Protein AF-A0A087EI50-F1 (afdb_monomer_lite)

Sequence (61 aa):
MVADKYNSKSIPPRFLTAEAYARKAARFGEENRQRWEELVQQYGNIDVPALAAEFHMDIEY

pLDDT: mean 86.37, std 13.36, range [52.72, 96.38]

Foldseek 3Di:
DVVVVPDPQDVVHAAEFLVRVLVVLCVVPNVSSVVSVVVCVVPPTDPRVVVCVVVVHHYDD

Radius of gyration: 13.45 Å; chains: 1; bounding box: 30×31×32 Å

Structure (mmCIF, N/CA/C/O backbone):
data_AF-A0A087EI50-F1
#
_entry.id   AF-A0A087EI50-F1
#
loop_
_atom_site.group_PDB
_atom_site.id
_atom_site.type_symbol
_atom_site.label_atom_id
_atom_site.label_alt_id
_atom_site.label_comp_id
_atom_site.label_asym_id
_atom_site.label_entity_id
_atom_site.label_seq_id
_atom_site.pdbx_PDB_ins_code
_atom_site.Cartn_x
_atom_site.Cartn_y
_atom_site.Cartn_z
_atom_site.occupancy
_atom_site.B_iso_or_equiv
_atom_site.auth_seq_id
_atom_site.auth_comp_id
_atom_site.auth_asym_id
_atom_site.auth_atom_id
_atom_site.pdbx_PDB_model_num
ATOM 1 N N . MET A 1 1 ? 11.924 23.433 3.576 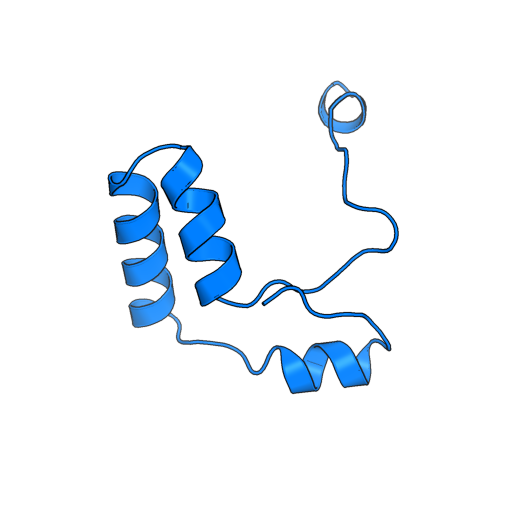1.00 52.72 1 MET A N 1
ATOM 2 C CA . MET A 1 1 ? 10.715 22.630 3.877 1.00 52.72 1 MET A CA 1
ATOM 3 C C . MET A 1 1 ? 11.079 21.553 4.892 1.00 52.72 1 MET A C 1
ATOM 5 O O . MET A 1 1 ? 12.112 20.926 4.719 1.00 52.72 1 MET A O 1
ATOM 9 N N . VAL A 1 2 ? 10.267 21.334 5.935 1.00 56.16 2 VAL A N 1
ATOM 10 C CA . VAL A 1 2 ? 10.506 20.289 6.962 1.00 56.16 2 VAL A CA 1
ATOM 11 C C . VAL A 1 2 ? 10.330 18.870 6.405 1.00 56.16 2 VAL A C 1
ATOM 13 O O . VAL A 1 2 ? 10.969 17.947 6.898 1.00 56.16 2 VAL A O 1
ATOM 16 N N . ALA A 1 3 ? 9.545 18.704 5.336 1.00 54.69 3 ALA A N 1
ATOM 17 C CA . ALA A 1 3 ? 9.370 17.416 4.669 1.00 54.69 3 ALA A CA 1
ATOM 18 C C . ALA A 1 3 ? 10.695 16.854 4.120 1.00 54.69 3 ALA A C 1
ATOM 20 O O . ALA A 1 3 ? 10.947 15.665 4.243 1.00 54.69 3 ALA A O 1
ATOM 21 N N . ASP A 1 4 ? 11.593 17.691 3.599 1.00 62.38 4 ASP A N 1
ATOM 22 C CA . ASP A 1 4 ? 12.888 17.230 3.071 1.00 62.38 4 ASP A CA 1
ATOM 23 C C . ASP A 1 4 ? 13.827 16.694 4.174 1.00 62.38 4 ASP A C 1
ATOM 25 O O . ASP A 1 4 ? 14.706 15.879 3.928 1.00 62.38 4 ASP A O 1
ATOM 29 N N . LYS A 1 5 ? 13.596 17.098 5.432 1.00 60.41 5 LYS A N 1
ATOM 30 C CA . LYS A 1 5 ? 14.492 16.834 6.567 1.00 60.41 5 LYS A CA 1
ATOM 31 C C . LYS A 1 5 ? 14.376 15.419 7.151 1.00 60.41 5 LYS A C 1
ATOM 33 O O . LYS A 1 5 ? 15.285 14.988 7.852 1.00 60.41 5 LYS A O 1
ATOM 38 N N . TYR A 1 6 ? 13.284 14.702 6.874 1.00 56.56 6 TYR A N 1
ATOM 39 C CA . TYR A 1 6 ? 13.011 13.374 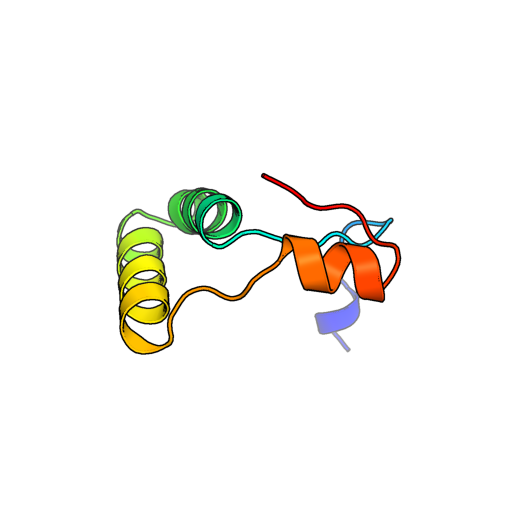7.452 1.00 56.56 6 TYR A CA 1
ATO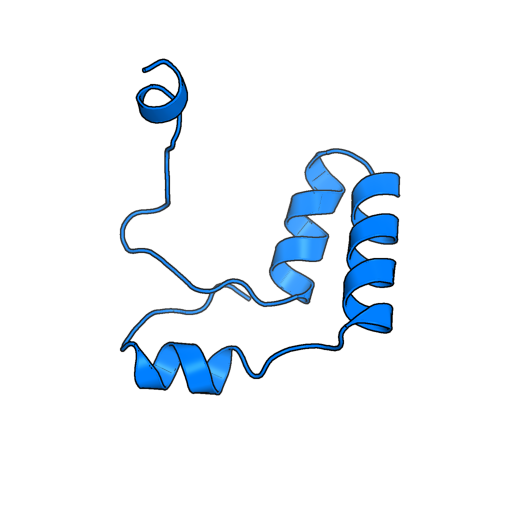M 40 C C . TYR A 1 6 ? 12.631 12.312 6.414 1.00 56.56 6 TYR A C 1
ATOM 42 O O . TYR A 1 6 ? 12.247 11.201 6.772 1.00 56.56 6 TYR A O 1
ATOM 50 N N . ASN A 1 7 ? 12.741 12.627 5.123 1.00 53.16 7 ASN A N 1
ATOM 51 C CA . ASN A 1 7 ? 12.412 11.690 4.057 1.00 53.16 7 ASN A CA 1
ATOM 52 C C . ASN A 1 7 ? 13.625 10.829 3.690 1.00 53.16 7 ASN A C 1
ATOM 54 O O . ASN A 1 7 ? 14.249 11.014 2.649 1.00 53.16 7 ASN A O 1
ATOM 58 N N . SER A 1 8 ? 13.921 9.823 4.514 1.00 56.00 8 SER A N 1
ATOM 59 C CA . SER A 1 8 ? 14.712 8.670 4.072 1.00 56.00 8 SER A CA 1
ATOM 60 C C . SER A 1 8 ? 13.850 7.800 3.156 1.00 56.00 8 SER A C 1
ATOM 62 O O . SER A 1 8 ? 13.416 6.713 3.531 1.00 56.00 8 SER A O 1
ATOM 64 N N . LYS A 1 9 ? 13.562 8.282 1.942 1.00 63.62 9 LYS A N 1
ATOM 65 C CA . LYS A 1 9 ? 13.170 7.363 0.870 1.00 63.62 9 LYS A CA 1
ATOM 66 C C . LYS A 1 9 ? 14.358 6.426 0.675 1.00 63.62 9 LYS A C 1
ATOM 68 O O . LYS A 1 9 ? 15.482 6.902 0.529 1.00 63.62 9 LYS A O 1
ATOM 73 N N . SER A 1 10 ? 14.133 5.118 0.761 1.00 64.62 10 SER A N 1
ATOM 74 C CA . SER A 1 10 ? 15.198 4.137 0.556 1.00 64.62 10 SER A CA 1
ATOM 75 C C . SER A 1 10 ? 15.879 4.392 -0.790 1.00 64.62 10 SER A C 1
ATOM 77 O O . SER A 1 10 ? 15.200 4.603 -1.794 1.00 64.62 10 SER A O 1
ATOM 79 N N . ILE A 1 11 ? 17.214 4.412 -0.784 1.00 68.81 11 ILE A N 1
ATOM 80 C CA . ILE A 1 11 ? 18.045 4.495 -1.987 1.00 68.81 11 ILE A CA 1
ATOM 81 C C . ILE A 1 11 ? 18.812 3.168 -2.089 1.00 68.81 11 ILE A C 1
ATOM 83 O O . ILE A 1 11 ? 19.544 2.842 -1.153 1.00 68.81 11 ILE A O 1
ATOM 87 N N . PRO A 1 12 ? 18.665 2.406 -3.187 1.00 77.88 12 PRO A N 1
ATOM 88 C CA . PRO A 1 12 ? 17.790 2.678 -4.332 1.00 77.88 12 PRO A CA 1
ATOM 89 C C . PRO A 1 12 ? 16.290 2.561 -3.979 1.00 77.88 12 PRO A C 1
ATOM 91 O O . PRO A 1 12 ? 15.939 1.846 -3.034 1.00 77.88 12 PRO A O 1
ATOM 94 N N . PRO A 1 13 ? 15.400 3.265 -4.708 1.00 83.94 13 PRO A N 1
ATOM 95 C CA . PRO A 1 13 ? 13.958 3.142 -4.523 1.00 83.94 13 PRO A CA 1
ATOM 96 C C . PRO A 1 13 ? 13.485 1.737 -4.909 1.00 83.94 13 PRO A C 1
ATOM 98 O O . PRO A 1 13 ? 14.003 1.127 -5.842 1.00 83.94 13 PRO A O 1
ATOM 101 N N . ARG A 1 14 ? 12.486 1.232 -4.183 1.00 90.06 14 ARG A N 1
ATOM 102 C CA . ARG A 1 14 ? 11.915 -0.106 -4.372 1.00 90.06 14 ARG A CA 1
ATOM 103 C C . ARG A 1 14 ? 10.398 -0.024 -4.369 1.00 90.06 14 ARG A C 1
ATOM 105 O O . ARG A 1 14 ? 9.828 0.796 -3.645 1.00 90.06 14 ARG A O 1
ATOM 112 N N . PHE A 1 15 ? 9.757 -0.896 -5.130 1.00 90.94 15 PHE A N 1
ATOM 113 C CA . PHE A 1 15 ? 8.325 -1.123 -5.009 1.00 90.94 15 PHE A CA 1
ATOM 114 C C . PHE A 1 15 ? 8.004 -1.921 -3.742 1.00 90.94 15 PHE A C 1
ATOM 116 O O . PHE A 1 15 ? 8.806 -2.735 -3.286 1.00 90.94 15 PHE A O 1
ATOM 123 N N . LEU A 1 16 ? 6.817 -1.695 -3.181 1.00 90.56 16 LEU A N 1
ATOM 124 C CA . LEU A 1 16 ? 6.287 -2.439 -2.040 1.00 90.56 16 LEU A CA 1
ATOM 125 C C . LEU A 1 16 ? 5.048 -3.202 -2.484 1.00 90.56 16 LEU A C 1
ATOM 127 O O . LEU A 1 16 ? 4.141 -2.612 -3.071 1.00 90.56 16 LEU A O 1
ATOM 131 N N . THR A 1 17 ? 5.000 -4.496 -2.179 1.00 93.06 17 THR A N 1
ATOM 132 C CA . THR A 1 17 ? 3.763 -5.267 -2.323 1.00 93.06 17 THR A CA 1
ATOM 133 C C . THR A 1 17 ? 2.749 -4.849 -1.260 1.00 93.06 17 THR A C 1
ATOM 135 O O . THR A 1 17 ? 3.101 -4.272 -0.222 1.00 93.06 17 THR A O 1
ATOM 138 N N . ALA A 1 18 ? 1.476 -5.176 -1.490 1.00 93.12 18 ALA A N 1
ATOM 139 C CA . ALA A 1 18 ? 0.441 -4.932 -0.495 1.00 93.12 18 ALA A CA 1
ATOM 140 C C . ALA A 1 18 ? 0.734 -5.637 0.839 1.00 93.12 18 ALA A C 1
ATOM 142 O O . ALA A 1 18 ? 0.533 -5.063 1.908 1.00 93.12 18 ALA A O 1
ATOM 143 N N . GLU A 1 19 ? 1.289 -6.845 0.788 1.00 92.00 19 GLU A N 1
ATOM 144 C CA . GLU A 1 19 ? 1.688 -7.609 1.970 1.00 92.00 19 GLU A CA 1
ATOM 145 C C . GLU A 1 19 ? 2.879 -6.970 2.695 1.00 92.00 19 GLU A C 1
ATOM 147 O O . GLU A 1 19 ? 2.870 -6.848 3.924 1.00 92.00 19 GLU A O 1
ATOM 152 N N . ALA A 1 20 ? 3.885 -6.500 1.950 1.00 93.06 20 ALA A N 1
ATOM 153 C CA . ALA A 1 20 ? 5.032 -5.807 2.525 1.00 93.06 20 ALA A CA 1
ATOM 154 C C . ALA A 1 20 ? 4.600 -4.540 3.267 1.00 93.06 20 ALA A C 1
ATOM 156 O O . ALA A 1 20 ? 5.043 -4.282 4.392 1.00 93.06 20 ALA A O 1
ATOM 157 N N . TYR A 1 21 ? 3.683 -3.771 2.673 1.00 92.50 21 TYR A N 1
ATOM 158 C CA . TYR A 1 21 ? 3.155 -2.573 3.313 1.00 92.50 21 TYR A CA 1
ATOM 159 C C . TYR A 1 21 ? 2.288 -2.899 4.535 1.00 92.50 21 TYR A C 1
ATOM 161 O O . TYR A 1 21 ? 2.428 -2.226 5.555 1.00 92.50 21 TYR A O 1
ATOM 169 N N . ALA A 1 22 ? 1.486 -3.969 4.502 1.00 93.56 22 ALA A N 1
ATOM 170 C CA . ALA A 1 22 ? 0.697 -4.414 5.655 1.00 93.56 22 ALA A CA 1
ATOM 171 C C . ALA A 1 22 ? 1.581 -4.660 6.892 1.00 93.56 22 ALA A C 1
ATOM 173 O O . ALA A 1 22 ? 1.274 -4.199 7.995 1.00 93.56 22 ALA A O 1
ATOM 174 N N . ARG A 1 23 ? 2.741 -5.308 6.709 1.00 93.38 23 ARG A N 1
ATOM 175 C CA . ARG A 1 23 ? 3.712 -5.530 7.796 1.00 93.38 23 ARG A CA 1
ATOM 176 C C . ARG A 1 23 ? 4.349 -4.233 8.294 1.00 93.38 23 ARG A C 1
ATOM 178 O O . ARG A 1 23 ? 4.641 -4.119 9.484 1.00 93.38 23 ARG A O 1
ATOM 185 N N . LYS A 1 24 ? 4.569 -3.247 7.417 1.00 91.94 24 LYS A N 1
ATOM 186 C CA . LYS A 1 24 ? 5.051 -1.916 7.829 1.00 91.94 24 LYS A CA 1
ATOM 187 C C . LYS A 1 24 ? 3.985 -1.156 8.609 1.00 91.94 24 LYS A C 1
ATOM 189 O O . LYS A 1 24 ? 4.312 -0.593 9.649 1.00 91.94 24 LYS A O 1
ATOM 194 N N . ALA A 1 25 ? 2.735 -1.187 8.156 1.00 93.62 25 ALA A N 1
ATOM 195 C CA . ALA A 1 25 ? 1.604 -0.568 8.838 1.00 93.62 25 ALA A CA 1
ATOM 196 C C . ALA A 1 25 ? 1.423 -1.139 10.254 1.00 93.62 25 ALA A C 1
ATOM 198 O O . ALA A 1 25 ? 1.275 -0.373 11.205 1.00 93.62 25 ALA A O 1
ATOM 199 N N . ALA A 1 26 ? 1.572 -2.460 10.415 1.00 93.38 26 ALA A N 1
AT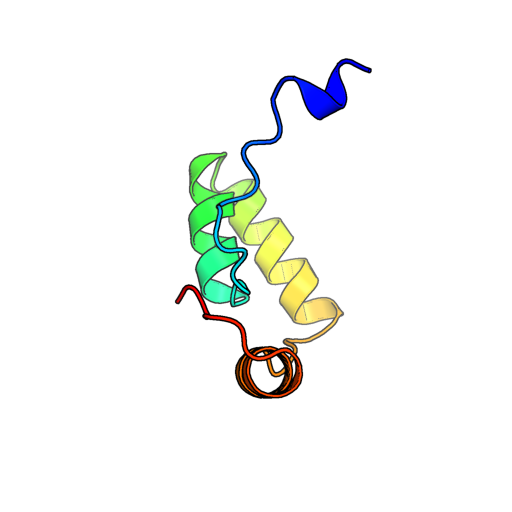OM 200 C CA . ALA A 1 26 ? 1.486 -3.140 11.708 1.00 93.38 26 ALA A CA 1
ATOM 201 C C . ALA A 1 26 ? 2.504 -2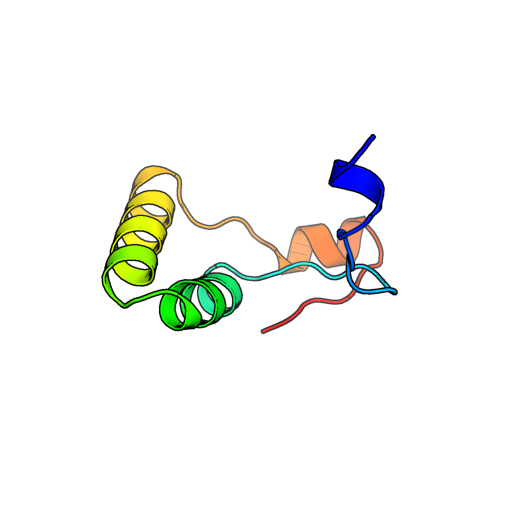.632 12.750 1.00 93.38 26 ALA A C 1
ATOM 203 O O . ALA A 1 26 ? 2.216 -2.643 13.947 1.00 93.38 26 ALA A O 1
ATOM 204 N N . ARG A 1 27 ? 3.673 -2.116 12.328 1.00 93.19 27 ARG A N 1
ATOM 205 C CA . ARG A 1 27 ? 4.664 -1.513 13.248 1.00 93.19 27 ARG A CA 1
ATOM 206 C C . ARG A 1 27 ? 4.132 -0.276 13.971 1.00 93.19 27 ARG A C 1
ATOM 208 O O . ARG A 1 27 ? 4.661 0.084 15.017 1.00 93.19 27 ARG A O 1
ATOM 215 N N . PHE A 1 28 ? 3.107 0.363 13.416 1.00 91.44 28 PHE A N 1
ATOM 216 C CA . PHE A 1 28 ? 2.456 1.543 13.979 1.00 91.44 28 PHE A CA 1
ATOM 217 C C . PHE A 1 28 ? 1.108 1.214 14.633 1.00 91.44 28 PHE A C 1
ATOM 219 O O . PHE A 1 28 ? 0.362 2.127 14.974 1.00 91.44 28 PHE A O 1
ATOM 226 N N . GLY A 1 29 ? 0.788 -0.071 14.799 1.00 94.12 29 GLY A N 1
ATOM 227 C CA . GLY A 1 29 ? -0.445 -0.542 15.414 1.00 94.12 29 GLY A CA 1
ATOM 228 C C . GLY A 1 29 ? -1.258 -1.442 14.491 1.00 94.12 29 GLY A C 1
ATOM 229 O O . GLY A 1 29 ? -1.298 -1.270 13.275 1.00 94.12 29 GLY A O 1
ATOM 230 N N . GLU A 1 30 ? -1.948 -2.392 15.108 1.00 94.38 30 GLU A N 1
ATOM 231 C CA . GLU A 1 30 ? -2.742 -3.407 14.418 1.00 94.38 30 GLU A CA 1
ATOM 232 C C . GLU A 1 30 ? -3.944 -2.813 13.659 1.00 94.38 30 GLU A C 1
ATOM 234 O O . GLU A 1 30 ? -4.281 -3.264 12.568 1.00 94.38 30 GLU A O 1
ATOM 239 N N . GLU A 1 31 ? -4.524 -1.724 14.174 1.00 95.69 31 GLU A N 1
ATOM 240 C CA . GLU A 1 31 ? -5.580 -0.960 13.493 1.00 95.69 31 GLU A CA 1
ATOM 241 C C . GLU A 1 31 ? -5.121 -0.442 12.118 1.00 95.69 31 GLU A C 1
ATOM 243 O O . GLU A 1 31 ? -5.888 -0.447 11.157 1.00 95.69 31 GLU A O 1
ATOM 248 N N . ASN A 1 32 ? -3.850 -0.044 11.988 1.00 94.25 32 ASN A N 1
ATOM 249 C CA . ASN A 1 32 ? -3.320 0.441 10.714 1.00 94.25 32 ASN A CA 1
ATOM 250 C C . ASN A 1 32 ? -3.180 -0.686 9.691 1.00 94.25 32 ASN A C 1
ATOM 252 O O . ASN A 1 32 ? -3.368 -0.448 8.499 1.00 94.25 32 ASN A O 1
ATOM 256 N N . ARG A 1 33 ? -2.877 -1.911 10.141 1.00 95.31 33 ARG A N 1
ATOM 257 C CA . ARG A 1 33 ? -2.878 -3.088 9.268 1.00 95.31 33 ARG A CA 1
ATOM 258 C C . ARG A 1 33 ? -4.287 -3.375 8.753 1.00 95.31 33 ARG A C 1
ATOM 260 O O . ARG A 1 33 ? -4.448 -3.555 7.554 1.00 95.31 33 ARG A O 1
ATOM 267 N N . GLN A 1 34 ? -5.293 -3.342 9.627 1.00 96.12 34 GLN A N 1
ATOM 268 C CA . GLN A 1 34 ? -6.688 -3.582 9.239 1.00 96.12 34 GLN A CA 1
ATOM 269 C C . GLN A 1 34 ? -7.187 -2.539 8.237 1.00 96.12 34 GLN A C 1
ATOM 271 O O . GLN A 1 34 ? -7.678 -2.903 7.174 1.00 96.12 34 GLN A O 1
ATOM 276 N N . ARG A 1 35 ? -6.962 -1.246 8.504 1.00 96.38 35 ARG A N 1
ATOM 277 C CA . ARG A 1 35 ? -7.310 -0.175 7.552 1.00 96.38 35 ARG A CA 1
ATOM 278 C C . ARG A 1 35 ? -6.604 -0.333 6.209 1.00 96.38 35 ARG A C 1
ATOM 280 O O . ARG A 1 35 ? -7.179 -0.045 5.166 1.00 96.38 35 ARG A O 1
ATOM 287 N N . TRP A 1 36 ? -5.348 -0.776 6.216 1.00 95.31 36 TRP A N 1
ATOM 288 C CA . TRP A 1 36 ? -4.632 -1.074 4.980 1.00 95.31 36 TRP A CA 1
ATOM 289 C C . TRP A 1 36 ? -5.272 -2.239 4.215 1.00 95.31 36 TRP A C 1
ATOM 291 O O . TRP A 1 36 ? -5.495 -2.131 3.012 1.00 95.31 36 TRP A O 1
ATOM 301 N N . GLU A 1 37 ? -5.609 -3.330 4.902 1.00 95.12 37 GLU A N 1
ATOM 302 C CA . GLU A 1 37 ? -6.286 -4.485 4.304 1.00 95.12 37 GLU A CA 1
ATOM 303 C C . GLU A 1 37 ? -7.664 -4.104 3.731 1.00 95.12 37 GLU A C 1
ATOM 305 O O . GLU A 1 37 ? -8.004 -4.547 2.635 1.00 95.12 37 GLU A O 1
ATOM 310 N N . GLU A 1 38 ? -8.421 -3.228 4.401 1.00 96.19 38 GLU A N 1
ATOM 311 C CA . GLU A 1 38 ? -9.684 -2.668 3.893 1.00 96.19 38 GLU A CA 1
ATOM 312 C C . GLU A 1 38 ? -9.488 -1.895 2.582 1.00 96.19 38 GLU A C 1
ATOM 314 O O . GLU A 1 38 ? -10.253 -2.080 1.634 1.00 96.19 38 GLU A O 1
ATOM 319 N N . LEU A 1 39 ? -8.438 -1.071 2.484 1.00 95.38 39 LEU A N 1
ATOM 320 C CA . LEU A 1 39 ? -8.109 -0.347 1.252 1.00 95.38 39 LEU A CA 1
ATOM 321 C C . LEU A 1 39 ? -7.748 -1.306 0.112 1.00 95.38 39 LEU A C 1
ATOM 323 O O . LEU A 1 39 ? -8.215 -1.130 -1.012 1.00 95.38 39 LEU A O 1
ATOM 327 N N . VAL A 1 40 ? -6.950 -2.338 0.394 1.00 94.62 40 VAL A N 1
ATOM 328 C CA . VAL A 1 40 ? -6.584 -3.354 -0.606 1.00 94.62 40 VAL A CA 1
ATOM 329 C C . VAL A 1 40 ? -7.817 -4.133 -1.068 1.00 94.62 40 VAL A C 1
ATOM 331 O O . VAL A 1 40 ? -7.942 -4.428 -2.253 1.00 94.62 40 VAL A O 1
ATOM 334 N N . GLN A 1 41 ? -8.761 -4.430 -0.172 1.00 94.88 41 GLN A N 1
ATOM 335 C CA . GLN A 1 41 ? -10.031 -5.060 -0.545 1.00 94.88 41 GLN A CA 1
ATOM 336 C C . GLN A 1 41 ? -10.917 -4.132 -1.385 1.00 94.88 41 GLN A C 1
ATOM 338 O O . GLN A 1 41 ? -11.540 -4.588 -2.342 1.00 94.88 41 GLN A O 1
ATOM 343 N N . GLN A 1 42 ? -10.968 -2.840 -1.054 1.00 96.19 42 GLN A N 1
ATOM 344 C CA . GLN A 1 42 ? -11.805 -1.864 -1.752 1.00 96.19 42 GLN A CA 1
ATOM 345 C C . GLN A 1 42 ? -11.299 -1.551 -3.165 1.00 96.19 42 GLN A C 1
ATOM 347 O O . GLN A 1 42 ? -12.101 -1.445 -4.094 1.00 96.19 42 GLN A O 1
ATOM 352 N N . TYR A 1 43 ? -9.989 -1.367 -3.326 1.00 93.88 43 TYR A N 1
ATOM 353 C CA . TYR A 1 43 ? -9.390 -0.886 -4.576 1.00 93.88 43 TYR A CA 1
ATOM 354 C C . TYR A 1 43 ? -8.651 -1.972 -5.364 1.00 93.88 43 TYR A C 1
ATOM 356 O O . TYR A 1 43 ? -8.288 -1.751 -6.519 1.00 93.88 43 TYR A O 1
ATOM 364 N N . GLY A 1 44 ? -8.469 -3.151 -4.771 1.00 90.06 44 GLY A N 1
ATOM 365 C CA . GLY A 1 44 ? -7.734 -4.259 -5.361 1.00 90.06 44 GLY A CA 1
ATOM 366 C C . GLY A 1 44 ? -6.223 -4.158 -5.150 1.00 90.06 44 GLY A C 1
ATOM 367 O O . GLY A 1 44 ? -5.682 -3.161 -4.669 1.00 90.06 44 GLY A O 1
ATOM 368 N N . ASN A 1 45 ? -5.532 -5.234 -5.521 1.00 90.38 45 ASN A N 1
ATOM 369 C CA . ASN A 1 45 ? -4.076 -5.295 -5.523 1.00 90.38 45 ASN A CA 1
ATOM 370 C C . ASN A 1 45 ? -3.555 -5.079 -6.949 1.00 90.38 45 ASN A C 1
ATOM 372 O O . ASN A 1 45 ? -4.109 -5.619 -7.906 1.00 90.38 45 ASN A O 1
ATOM 376 N N . ILE A 1 46 ? -2.491 -4.292 -7.081 1.00 87.75 46 ILE A N 1
ATOM 377 C CA . ILE A 1 46 ? -1.854 -3.997 -8.366 1.00 87.75 46 ILE A CA 1
ATOM 378 C C . ILE A 1 46 ? -0.768 -5.044 -8.627 1.00 87.75 46 ILE A C 1
ATOM 380 O O . ILE A 1 46 ? -0.127 -5.528 -7.692 1.00 87.75 46 ILE A O 1
ATOM 384 N N . ASP A 1 47 ? -0.531 -5.373 -9.897 1.00 91.44 47 ASP A N 1
ATOM 385 C CA . ASP A 1 47 ? 0.606 -6.199 -10.309 1.00 91.44 47 ASP A CA 1
ATOM 386 C C . ASP A 1 47 ? 1.925 -5.421 -10.140 1.00 91.44 47 ASP A C 1
ATOM 388 O O . ASP A 1 47 ? 2.455 -4.785 -11.053 1.00 91.44 47 ASP A O 1
ATOM 392 N N . VAL A 1 48 ? 2.425 -5.427 -8.905 1.00 92.38 48 VAL A N 1
ATOM 393 C CA . VAL A 1 48 ? 3.695 -4.803 -8.529 1.00 92.38 48 VAL A CA 1
ATOM 394 C C . VAL A 1 48 ? 4.885 -5.416 -9.285 1.00 92.38 48 VAL A C 1
ATOM 396 O O . VAL A 1 48 ? 5.741 -4.642 -9.715 1.00 92.38 48 VAL A O 1
ATOM 399 N N . PRO A 1 49 ? 4.969 -6.746 -9.503 1.00 92.94 49 PRO A N 1
ATOM 400 C CA . PRO A 1 49 ? 5.987 -7.335 -10.370 1.00 92.94 49 PRO A CA 1
ATOM 401 C C . PRO A 1 49 ? 6.033 -6.769 -11.789 1.00 9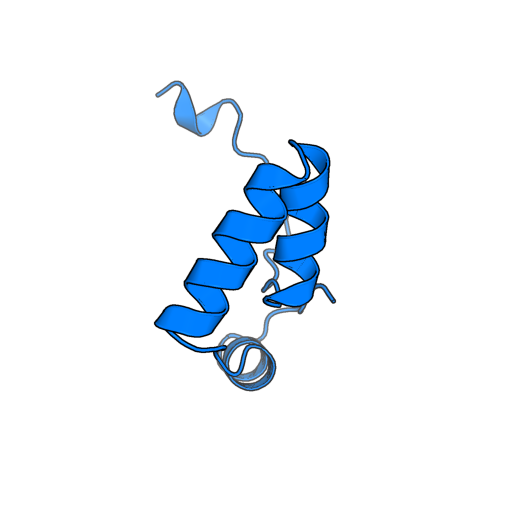2.94 49 PRO A C 1
ATOM 403 O O . PRO A 1 49 ? 7.122 -6.441 -12.264 1.00 92.94 49 PRO A O 1
ATOM 406 N N . ALA A 1 50 ? 4.882 -6.603 -12.444 1.00 93.00 50 ALA A N 1
ATOM 407 C CA . ALA A 1 50 ? 4.832 -6.011 -13.779 1.00 93.00 50 ALA A CA 1
ATOM 408 C C . ALA A 1 50 ? 5.363 -4.567 -13.786 1.00 93.00 50 ALA A C 1
ATOM 410 O O . ALA A 1 50 ? 6.192 -4.219 -14.627 1.00 93.00 50 ALA A O 1
ATOM 411 N N . LEU A 1 51 ? 4.964 -3.750 -12.804 1.00 92.06 51 LEU A N 1
ATOM 412 C CA . LEU A 1 51 ? 5.450 -2.372 -12.667 1.00 92.06 51 LEU A CA 1
ATOM 413 C C . LEU A 1 51 ? 6.954 -2.312 -12.381 1.00 92.06 51 LEU A C 1
ATOM 415 O O . LEU A 1 51 ? 7.681 -1.525 -12.979 1.00 92.06 51 LEU A O 1
ATOM 419 N N . ALA A 1 52 ? 7.451 -3.155 -11.482 1.00 93.19 52 ALA A N 1
ATOM 420 C CA . ALA A 1 52 ? 8.871 -3.201 -11.161 1.00 93.19 52 ALA A CA 1
ATOM 421 C C . ALA A 1 52 ? 9.723 -3.571 -12.385 1.00 93.19 52 ALA A C 1
ATOM 423 O O . ALA A 1 52 ? 10.784 -2.979 -12.594 1.00 93.19 52 ALA A O 1
ATOM 424 N N . ALA A 1 53 ? 9.232 -4.485 -13.228 1.00 93.81 53 ALA A N 1
ATOM 425 C CA . ALA A 1 53 ? 9.863 -4.816 -14.499 1.00 93.81 53 ALA A CA 1
ATOM 426 C C . ALA A 1 53 ? 9.841 -3.634 -15.486 1.00 93.81 53 ALA A C 1
ATOM 428 O O . ALA A 1 53 ? 10.872 -3.352 -16.097 1.00 93.81 53 ALA A O 1
ATOM 429 N N . GLU A 1 54 ? 8.712 -2.925 -15.606 1.00 95.44 54 GLU A N 1
ATOM 430 C CA . GLU A 1 54 ? 8.556 -1.748 -16.479 1.00 95.44 54 GLU A CA 1
ATOM 431 C C . GLU A 1 54 ? 9.522 -0.616 -16.106 1.00 95.44 54 GLU A C 1
ATOM 433 O O . GLU A 1 54 ? 10.153 -0.016 -16.974 1.00 95.44 54 GLU A O 1
ATOM 438 N N . PHE A 1 55 ? 9.680 -0.349 -14.810 1.00 91.75 55 PHE A N 1
ATOM 439 C CA . PHE A 1 55 ? 10.541 0.724 -14.312 1.00 91.75 55 PHE A CA 1
ATOM 440 C C . PHE A 1 55 ? 11.980 0.281 -14.013 1.00 91.75 55 PHE A C 1
ATOM 442 O O . PHE A 1 55 ? 12.784 1.103 -13.574 1.00 91.75 55 PHE A O 1
ATOM 449 N N . HIS A 1 56 ? 12.326 -0.989 -14.250 1.00 92.69 56 HIS A N 1
ATOM 450 C CA . HIS A 1 56 ? 13.636 -1.572 -13.934 1.00 92.69 56 HIS A CA 1
ATOM 451 C C . HIS A 1 56 ? 14.050 -1.384 -12.460 1.00 92.69 56 HIS A C 1
ATOM 453 O O . HIS A 1 56 ? 15.185 -1.012 -12.154 1.00 92.69 56 HIS A O 1
ATOM 459 N N . MET A 1 57 ? 13.116 -1.621 -11.537 1.00 91.81 57 MET A N 1
ATOM 460 C CA . MET A 1 57 ? 13.287 -1.417 -10.096 1.00 91.81 57 MET A CA 1
ATOM 461 C C . MET A 1 57 ? 13.128 -2.719 -9.304 1.00 91.81 57 MET A C 1
ATOM 463 O O . MET A 1 57 ? 12.482 -3.665 -9.744 1.00 91.81 57 MET A O 1
ATOM 467 N N . ASP A 1 58 ? 13.686 -2.745 -8.094 1.00 91.81 58 ASP A N 1
ATOM 468 C CA . ASP A 1 58 ? 13.540 -3.863 -7.158 1.00 91.81 58 ASP A CA 1
ATOM 469 C C . ASP A 1 58 ? 12.193 -3.848 -6.420 1.00 91.81 58 ASP A C 1
ATOM 471 O O . ASP A 1 58 ? 11.591 -2.795 -6.191 1.00 91.81 58 ASP A O 1
ATOM 475 N N . ILE A 1 59 ? 11.769 -5.026 -5.956 1.00 91.00 59 ILE A N 1
ATOM 476 C CA . ILE A 1 59 ? 10.566 -5.220 -5.133 1.00 91.00 59 ILE A CA 1
ATOM 477 C C . ILE A 1 59 ? 10.981 -5.604 -3.713 1.00 91.00 59 ILE A C 1
ATOM 479 O O . ILE A 1 59 ? 11.918 -6.376 -3.499 1.00 91.00 59 ILE A O 1
ATOM 483 N N . GLU A 1 60 ? 10.299 -5.055 -2.718 1.00 88.44 60 GLU A N 1
ATOM 484 C CA . GLU A 1 60 ? 10.337 -5.529 -1.339 1.00 88.44 60 GLU A CA 1
ATOM 485 C C . GLU A 1 60 ? 9.104 -6.407 -1.075 1.00 88.44 60 GLU A C 1
ATOM 487 O O . GLU A 1 60 ? 7.967 -5.953 -1.236 1.00 88.44 60 GLU A O 1
ATOM 492 N N . TYR A 1 61 ? 9.361 -7.663 -0.701 1.00 84.06 61 TYR A N 1
ATOM 493 C CA . TYR A 1 61 ? 8.355 -8.668 -0.354 1.00 84.06 61 TYR A CA 1
ATOM 494 C C . TYR A 1 61 ? 8.077 -8.682 1.128 1.00 84.06 61 TYR A C 1
ATOM 496 O O . TYR A 1 61 ? 9.017 -8.470 1.927 1.00 84.06 61 TYR A O 1
#

Secondary structure (DSSP, 8-state):
-GGGGT----SS-EEE-HHHHHHHHHTT-HHHHHHHHHHHHHH----HHHHHHHTT-EEE-

Organism: NCBI:txid356829